Protein AF-A0A0Q5FIV6-F1 (afdb_monomer_lite)

Radius of gyration: 50.71 Å; chains: 1; bounding box: 103×40×134 Å

Secondary structure (DSSP, 8-state):
-HHHHHHHHHHHHHHHHHHHHHHHHHHHHHHHHHHHHHHHHHHHHHHHHHHHHHHHHHHHHHHHHHHHHHHHHHHHHHHHHHHHHHS-----HHHHHHHHHHHHHHHHHHHHHTTSTT-HHHHHHHHHHHHHHHHHHHHHHHHHHHHHHHTT-

Sequence (153 aa):
MQTEHIIALGGLILSFAALTYAFFRAITTAHRRGREAGSNATTAVLEPMMVAQKQATTAAWQQIDRLDEELALARADLEQLRAANGLAVEVTPTDIGLLIQAANIIELARRTWTPIKGAEPMARKATVLHTKLEVLNSRLCGAATQAAREQAA

Structure (mmCIF, N/CA/C/O backbone):
data_AF-A0A0Q5FIV6-F1
#
_entry.id   AF-A0A0Q5FIV6-F1
#
loop_
_atom_site.group_PDB
_atom_site.id
_atom_site.type_symbol
_atom_site.label_atom_id
_atom_site.label_alt_id
_atom_site.label_comp_id
_atom_site.label_asym_id
_atom_site.label_entity_id
_atom_site.label_seq_id
_atom_site.pdbx_PDB_ins_code
_atom_site.Cartn_x
_atom_site.Cartn_y
_atom_site.Cartn_z
_atom_site.occupancy
_atom_site.B_iso_or_equiv
_atom_site.auth_seq_id
_atom_site.auth_comp_id
_atom_site.auth_asym_id
_atom_site.auth_atom_id
_atom_site.pdbx_PDB_model_num
ATOM 1 N N . MET A 1 1 ? 52.663 14.202 -81.867 1.00 61.50 1 MET A N 1
ATOM 2 C CA . MET A 1 1 ? 53.397 13.679 -80.696 1.00 61.50 1 MET A CA 1
ATOM 3 C C . MET A 1 1 ? 53.116 14.489 -79.425 1.00 61.50 1 MET A C 1
ATOM 5 O O . MET A 1 1 ? 52.550 13.921 -78.512 1.00 61.50 1 MET A O 1
ATOM 9 N N . GLN A 1 2 ? 53.402 15.799 -79.320 1.00 66.62 2 GLN A N 1
ATOM 10 C CA . GLN A 1 2 ? 53.147 16.553 -78.064 1.00 66.62 2 GLN A CA 1
ATOM 11 C C . GLN A 1 2 ? 51.658 16.768 -77.714 1.00 66.62 2 GLN A C 1
ATOM 13 O O . GLN A 1 2 ? 51.288 16.697 -76.545 1.00 66.62 2 GLN A O 1
ATOM 18 N N . THR A 1 3 ? 50.789 16.992 -78.701 1.00 73.19 3 THR A N 1
ATOM 19 C CA . THR A 1 3 ? 49.356 17.275 -78.488 1.00 73.19 3 THR A CA 1
ATOM 20 C C . THR A 1 3 ? 48.589 16.087 -77.901 1.00 73.19 3 THR A C 1
ATOM 22 O O . THR A 1 3 ? 47.737 16.268 -77.039 1.00 73.19 3 THR A O 1
ATOM 25 N N . GLU A 1 4 ? 48.932 14.864 -78.309 1.00 78.00 4 GLU A N 1
ATOM 26 C CA . GLU A 1 4 ? 48.326 13.625 -77.798 1.00 78.00 4 GLU A CA 1
ATOM 27 C C . GLU A 1 4 ? 48.695 13.382 -76.331 1.00 78.00 4 GLU A C 1
ATOM 29 O O . GLU A 1 4 ? 47.840 13.004 -75.532 1.00 78.00 4 GLU A O 1
ATOM 34 N N . HIS A 1 5 ? 49.941 13.685 -75.947 1.00 78.19 5 HIS A N 1
ATOM 35 C CA . HIS A 1 5 ? 50.373 13.601 -74.553 1.00 78.19 5 HIS A CA 1
ATOM 36 C C . HIS A 1 5 ? 49.643 14.607 -73.659 1.00 78.19 5 HIS A C 1
ATOM 38 O O . HIS A 1 5 ? 49.263 14.253 -72.547 1.00 78.19 5 HIS A O 1
ATOM 44 N N . ILE A 1 6 ? 49.389 15.828 -74.140 1.00 83.75 6 ILE A N 1
ATOM 45 C CA . ILE A 1 6 ? 48.647 16.848 -73.381 1.00 83.75 6 ILE A CA 1
ATOM 46 C C . ILE A 1 6 ? 47.188 16.422 -73.170 1.00 83.75 6 ILE A C 1
ATOM 48 O O . ILE A 1 6 ? 46.666 16.554 -72.064 1.00 83.75 6 ILE A O 1
ATOM 52 N N . ILE A 1 7 ? 46.542 15.861 -74.197 1.00 83.69 7 ILE A N 1
ATOM 53 C CA . ILE A 1 7 ? 45.162 15.360 -74.095 1.00 83.69 7 ILE A CA 1
ATOM 54 C C . ILE A 1 7 ? 45.090 14.168 -73.130 1.00 83.69 7 ILE A C 1
ATOM 56 O O . ILE A 1 7 ? 44.209 14.128 -72.270 1.00 83.69 7 ILE A O 1
ATOM 60 N N . ALA A 1 8 ? 46.041 13.233 -73.217 1.00 84.69 8 ALA A N 1
ATOM 61 C CA . ALA A 1 8 ? 46.113 12.088 -72.312 1.00 84.69 8 ALA A CA 1
ATOM 62 C C . ALA A 1 8 ? 46.345 12.513 -70.850 1.00 84.69 8 ALA A C 1
ATOM 64 O O . ALA A 1 8 ? 45.665 12.017 -69.952 1.00 84.69 8 ALA A O 1
ATOM 65 N N . LEU A 1 9 ? 47.244 13.474 -70.602 1.00 87.25 9 LEU A N 1
ATOM 66 C CA . LEU A 1 9 ? 47.476 14.041 -69.268 1.00 87.25 9 LEU A CA 1
ATOM 67 C C . LEU A 1 9 ? 46.245 14.778 -68.732 1.00 87.25 9 LEU A C 1
ATOM 69 O O . LEU A 1 9 ? 45.886 14.594 -67.570 1.00 87.25 9 LEU A O 1
ATOM 73 N N . GLY A 1 10 ? 45.567 15.565 -69.571 1.00 88.69 10 GLY A N 1
ATOM 74 C CA . GLY A 1 10 ? 44.328 16.248 -69.199 1.00 88.69 10 GLY A CA 1
ATOM 75 C C . GLY A 1 10 ? 43.224 15.268 -68.797 1.00 88.69 10 GLY A C 1
ATOM 76 O O . GLY A 1 10 ? 42.597 15.440 -67.751 1.00 88.69 10 GLY A O 1
ATOM 77 N N . GLY A 1 11 ? 43.039 14.196 -69.573 1.00 88.00 11 GLY A N 1
ATOM 78 C CA . GLY A 1 11 ? 42.092 13.126 -69.253 1.00 88.00 11 GLY A CA 1
ATOM 79 C C . GLY A 1 11 ? 42.434 12.404 -67.948 1.00 88.00 11 GLY A C 1
ATOM 80 O O . GLY A 1 11 ? 41.548 12.145 -67.132 1.00 88.00 11 GLY A O 1
ATOM 81 N N . LEU A 1 12 ? 43.721 12.145 -67.705 1.00 91.50 12 LEU A N 1
ATOM 82 C CA . LEU A 1 12 ? 44.186 11.484 -66.487 1.00 91.50 12 LEU A CA 1
ATOM 83 C C . LEU A 1 12 ? 43.941 12.358 -65.250 1.00 91.50 12 LEU A C 1
ATOM 85 O O . LEU A 1 12 ? 43.364 11.875 -64.276 1.00 91.50 12 LEU A O 1
ATOM 89 N N . ILE A 1 13 ? 44.265 13.652 -65.310 1.00 92.06 13 ILE A N 1
ATOM 90 C CA . ILE A 1 13 ? 44.004 14.606 -64.219 1.00 92.06 13 ILE A CA 1
ATOM 91 C C . ILE A 1 13 ? 42.501 14.711 -63.933 1.00 92.06 13 ILE A C 1
ATOM 93 O O . ILE A 1 13 ? 42.091 14.662 -62.772 1.00 92.06 13 ILE A O 1
ATOM 97 N N . LEU A 1 14 ? 41.669 14.799 -64.976 1.00 93.44 14 LEU A N 1
ATOM 98 C CA . LEU A 1 14 ? 40.217 14.878 -64.816 1.00 93.44 14 LEU A CA 1
ATOM 99 C C . LEU A 1 14 ? 39.650 13.598 -64.179 1.00 93.44 14 LEU A C 1
ATOM 101 O O . LEU A 1 14 ? 38.832 13.671 -63.261 1.00 93.44 14 LEU A O 1
ATOM 105 N N . SER A 1 15 ? 40.122 12.427 -64.621 1.00 90.44 15 SER A N 1
ATOM 106 C CA . SER A 1 15 ? 39.717 11.135 -64.056 1.00 90.44 15 SER A CA 1
ATOM 107 C C . SER A 1 15 ? 40.142 10.992 -62.593 1.00 90.44 15 SER A C 1
ATOM 109 O O . SER A 1 15 ? 39.356 10.536 -61.764 1.00 90.44 15 SER A O 1
ATOM 111 N N . PHE A 1 16 ? 41.341 11.468 -62.247 1.00 92.75 16 PHE A N 1
ATOM 112 C CA . PHE A 1 16 ? 41.854 11.450 -60.884 1.00 92.75 16 PHE A CA 1
ATOM 113 C C . PHE A 1 16 ? 41.053 12.382 -59.964 1.00 92.75 16 PHE A C 1
ATOM 115 O O . PHE A 1 16 ? 40.694 11.999 -58.847 1.00 92.75 16 PHE A O 1
ATOM 122 N N . ALA A 1 17 ? 40.697 13.578 -60.441 1.00 93.12 17 ALA A N 1
ATOM 123 C CA . ALA A 1 17 ? 39.843 14.509 -59.707 1.00 93.12 17 ALA A CA 1
ATOM 124 C C . ALA A 1 17 ? 38.435 13.932 -59.472 1.00 93.12 17 ALA A C 1
ATOM 126 O O . ALA A 1 17 ? 37.925 13.977 -58.349 1.00 93.12 17 ALA A O 1
ATOM 127 N N . ALA A 1 18 ? 37.830 13.327 -60.500 1.00 93.31 18 ALA A N 1
ATOM 128 C CA . ALA A 1 18 ? 36.524 12.680 -60.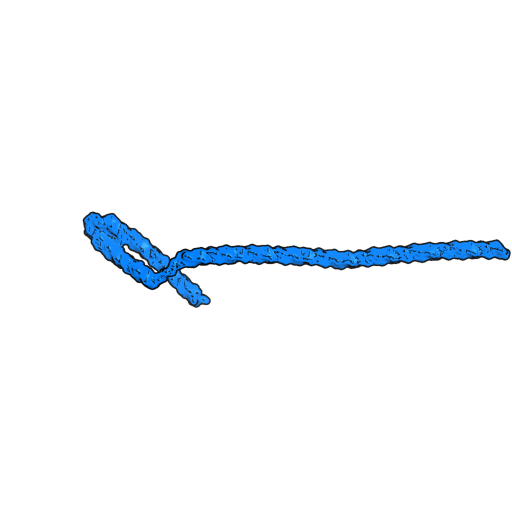392 1.00 93.31 18 ALA A CA 1
ATOM 129 C C . ALA A 1 18 ? 36.545 11.499 -59.406 1.00 93.31 18 ALA A C 1
ATOM 131 O O . ALA A 1 18 ? 35.650 11.376 -58.566 1.00 93.31 18 ALA A O 1
ATOM 132 N N . LEU A 1 19 ? 37.594 10.671 -59.458 1.00 93.94 19 LEU A N 1
ATOM 133 C CA . LEU A 1 19 ? 37.794 9.546 -58.546 1.00 93.94 19 LEU A CA 1
ATOM 134 C C . LEU A 1 19 ? 37.930 10.026 -57.093 1.00 93.94 19 LEU A C 1
ATOM 136 O O . LEU A 1 19 ? 37.256 9.515 -56.199 1.00 93.94 19 LEU A O 1
ATOM 140 N N . THR A 1 20 ? 38.750 11.053 -56.863 1.00 93.75 20 THR A N 1
ATOM 141 C CA . THR A 1 20 ? 38.974 11.633 -55.531 1.00 93.75 20 THR A CA 1
ATOM 142 C C . THR A 1 20 ? 37.679 12.195 -54.945 1.00 93.75 20 THR A C 1
ATOM 144 O O . THR A 1 20 ? 37.352 11.938 -53.785 1.00 93.75 20 THR A O 1
ATOM 147 N N . TYR A 1 21 ? 3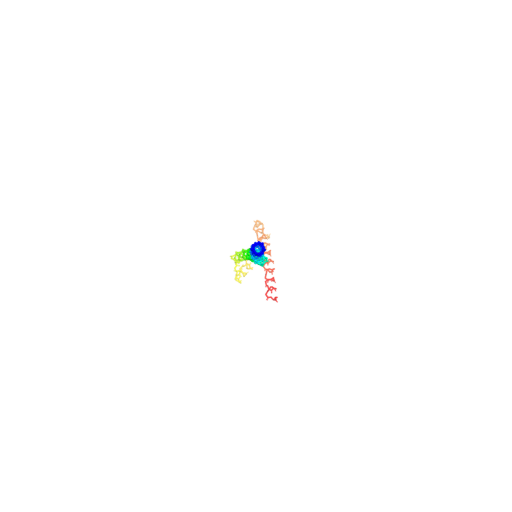6.891 12.906 -55.756 1.00 95.25 21 TYR A N 1
ATOM 148 C CA . TYR A 1 21 ? 35.590 13.425 -55.338 1.00 95.25 21 TYR A CA 1
ATOM 149 C C . TYR A 1 21 ? 34.594 12.303 -55.008 1.00 95.25 21 TYR A C 1
ATOM 151 O O . TYR A 1 21 ? 33.907 12.363 -53.983 1.00 95.25 21 TYR A O 1
ATOM 159 N N . ALA A 1 22 ? 34.537 11.256 -55.836 1.00 91.94 22 ALA A N 1
ATOM 160 C CA . ALA A 1 22 ? 33.677 10.101 -55.598 1.00 91.94 22 ALA A CA 1
ATOM 161 C C . ALA A 1 22 ? 34.031 9.388 -54.282 1.00 91.94 22 ALA A C 1
ATOM 163 O O . ALA A 1 22 ? 33.132 9.102 -53.486 1.00 91.94 22 ALA A O 1
ATOM 164 N N . PHE A 1 23 ? 35.324 9.181 -54.003 1.00 93.50 23 PHE A N 1
ATOM 165 C CA . PHE A 1 23 ? 35.783 8.606 -52.736 1.00 93.50 23 PHE A CA 1
ATOM 166 C C . PHE A 1 23 ? 35.438 9.488 -51.540 1.00 93.50 23 PHE A C 1
ATOM 168 O O . PHE A 1 23 ? 34.886 8.992 -50.558 1.00 93.50 23 PHE A O 1
ATOM 175 N N . PHE A 1 24 ? 35.687 10.796 -51.624 1.00 94.12 24 PHE A N 1
ATOM 176 C CA . PHE A 1 24 ? 35.363 11.716 -50.537 1.00 94.12 24 PHE A CA 1
ATOM 177 C C . PHE A 1 24 ? 33.862 11.707 -50.214 1.00 94.12 24 PHE A C 1
ATOM 179 O O . PHE A 1 24 ? 33.456 11.625 -49.050 1.00 94.12 24 PHE A O 1
ATOM 186 N N . ARG A 1 25 ? 33.014 11.712 -51.248 1.00 92.75 25 ARG A N 1
ATOM 187 C CA . ARG A 1 25 ? 31.559 11.628 -51.090 1.00 92.75 25 ARG A CA 1
ATOM 188 C C . ARG A 1 25 ? 31.118 10.280 -50.513 1.00 92.75 25 ARG A C 1
ATOM 190 O O . ARG A 1 25 ? 30.229 10.250 -49.660 1.00 92.75 25 ARG A O 1
ATOM 197 N N . ALA A 1 26 ? 31.731 9.177 -50.938 1.00 91.75 26 ALA A N 1
ATOM 198 C CA . ALA A 1 26 ? 31.424 7.847 -50.418 1.00 91.75 26 ALA A CA 1
ATOM 199 C C . ALA A 1 26 ? 31.791 7.721 -48.929 1.00 91.75 26 ALA A C 1
ATOM 201 O O . ALA A 1 26 ? 30.953 7.307 -48.128 1.00 91.75 26 ALA A O 1
ATOM 202 N N . ILE A 1 27 ? 32.994 8.162 -48.547 1.00 90.50 27 ILE A N 1
ATOM 203 C CA . ILE A 1 27 ? 33.494 8.117 -47.164 1.00 90.50 27 ILE A CA 1
ATOM 204 C C . ILE A 1 27 ? 32.620 8.971 -46.240 1.00 90.50 27 ILE A C 1
ATOM 206 O O . ILE A 1 27 ? 32.164 8.503 -45.196 1.00 90.50 27 ILE A O 1
ATOM 210 N N . THR A 1 28 ? 32.325 10.210 -46.635 1.00 93.50 28 THR A N 1
ATOM 211 C CA . THR A 1 28 ? 31.487 11.112 -45.827 1.00 93.50 28 THR A CA 1
ATOM 212 C C . THR A 1 28 ? 30.061 10.586 -45.666 1.00 93.50 28 THR A C 1
ATOM 214 O O . THR A 1 28 ? 29.506 10.634 -44.566 1.00 93.50 28 THR A O 1
ATOM 217 N N . THR A 1 29 ? 29.479 10.015 -46.723 1.00 91.69 29 THR A N 1
ATOM 218 C CA . THR A 1 29 ? 28.138 9.413 -46.669 1.00 91.69 29 THR A CA 1
ATOM 219 C C . THR A 1 29 ? 28.114 8.168 -45.781 1.00 91.69 29 THR A C 1
ATOM 221 O O . THR A 1 29 ? 27.189 8.011 -44.983 1.00 91.69 29 THR A O 1
ATOM 224 N N . ALA A 1 30 ? 29.134 7.309 -45.870 1.00 90.44 30 ALA A N 1
ATOM 225 C CA . ALA A 1 30 ? 29.260 6.121 -45.028 1.00 90.44 30 ALA A CA 1
ATOM 226 C C . ALA A 1 30 ? 29.399 6.495 -43.545 1.00 90.44 30 ALA A C 1
ATOM 228 O O . ALA A 1 30 ? 28.669 5.964 -42.711 1.00 90.44 30 ALA A O 1
ATOM 229 N N . HIS A 1 31 ? 30.245 7.476 -43.215 1.00 91.94 31 HIS A N 1
ATOM 230 C CA . HIS A 1 31 ? 30.375 7.969 -41.842 1.00 91.94 31 HIS A CA 1
ATOM 231 C C . HIS A 1 31 ? 29.096 8.611 -41.311 1.00 91.94 31 HIS A C 1
ATOM 233 O O . HIS A 1 31 ? 28.775 8.450 -40.132 1.00 91.94 31 HIS A O 1
ATOM 239 N N . ARG A 1 32 ? 28.361 9.351 -42.150 1.00 90.75 32 ARG A N 1
ATOM 240 C CA . ARG A 1 32 ? 27.090 9.954 -41.738 1.00 90.75 32 ARG A CA 1
ATOM 241 C C . ARG A 1 32 ? 26.056 8.878 -41.413 1.00 90.75 32 ARG A C 1
ATOM 243 O O . ARG A 1 32 ? 25.505 8.895 -40.319 1.00 90.75 32 ARG A O 1
ATOM 250 N N . ARG A 1 33 ? 25.887 7.893 -42.301 1.00 89.81 33 ARG A N 1
ATOM 251 C CA . ARG A 1 33 ? 24.979 6.757 -42.083 1.00 89.81 33 ARG A CA 1
ATOM 252 C C . ARG A 1 33 ? 25.385 5.906 -40.884 1.00 89.81 33 ARG A C 1
ATOM 254 O O . ARG A 1 33 ? 24.519 5.496 -40.128 1.00 89.81 33 ARG A O 1
ATOM 261 N N . GLY A 1 34 ? 26.683 5.674 -40.685 1.00 87.31 34 GLY A N 1
ATOM 262 C CA . GLY A 1 34 ? 27.190 4.945 -39.522 1.00 87.31 34 GLY A CA 1
ATOM 263 C C . GLY A 1 34 ? 26.870 5.653 -38.204 1.00 87.31 34 GLY A C 1
ATOM 264 O O . GLY A 1 34 ? 26.409 5.012 -37.264 1.00 87.31 34 GLY A O 1
ATOM 265 N N . ARG A 1 35 ? 27.036 6.983 -38.145 1.00 89.56 35 ARG A N 1
ATOM 266 C CA . ARG A 1 35 ? 26.651 7.779 -36.967 1.00 89.56 35 ARG A CA 1
ATOM 267 C C . ARG A 1 35 ? 25.144 7.783 -36.730 1.00 89.56 35 ARG A C 1
ATOM 269 O O . ARG A 1 35 ? 24.724 7.588 -35.597 1.00 89.56 35 ARG A O 1
ATOM 276 N N . GLU A 1 36 ? 24.348 7.981 -37.778 1.00 90.50 36 GLU A N 1
ATOM 277 C CA . GLU A 1 36 ? 22.882 7.950 -37.689 1.00 90.50 36 GLU A CA 1
ATOM 278 C C . GLU A 1 36 ? 22.388 6.571 -37.223 1.00 90.50 36 GLU A C 1
ATOM 280 O O . GLU A 1 36 ? 21.581 6.487 -36.303 1.00 90.50 36 GLU A O 1
ATOM 285 N N . ALA A 1 37 ? 22.930 5.483 -37.778 1.00 87.12 37 ALA A N 1
ATOM 286 C CA . ALA A 1 37 ? 22.591 4.121 -37.372 1.00 87.12 37 ALA A CA 1
ATOM 287 C C . ALA A 1 37 ? 22.999 3.827 -35.921 1.00 87.12 37 ALA A C 1
ATOM 289 O O . ALA A 1 37 ? 22.211 3.248 -35.179 1.00 87.12 37 ALA A O 1
ATOM 290 N N . GLY A 1 38 ? 24.193 4.260 -35.501 1.00 84.44 38 GLY A N 1
ATOM 291 C CA . GLY A 1 38 ? 24.649 4.118 -34.119 1.00 84.44 38 GLY A CA 1
ATOM 292 C C . GLY A 1 38 ? 23.766 4.887 -33.137 1.00 84.44 38 GLY A C 1
ATOM 293 O O . GLY A 1 38 ? 23.318 4.316 -32.148 1.00 84.44 38 GLY A O 1
ATOM 294 N N . SER A 1 39 ? 23.442 6.145 -33.453 1.00 88.25 39 SER A N 1
ATOM 295 C CA . SER A 1 39 ? 22.538 6.970 -32.645 1.00 88.25 39 SER A CA 1
ATOM 296 C C . SER A 1 39 ? 21.159 6.322 -32.524 1.00 88.25 39 SER A C 1
ATOM 298 O O . SER A 1 39 ? 20.659 6.155 -31.414 1.00 88.25 39 SER A O 1
ATOM 300 N N . ASN A 1 40 ? 20.576 5.898 -33.647 1.00 83.38 40 ASN A N 1
ATOM 301 C CA . ASN A 1 40 ? 19.251 5.284 -33.674 1.00 83.38 40 ASN A CA 1
ATOM 302 C C . ASN A 1 40 ? 19.222 3.940 -32.934 1.00 83.38 40 ASN A C 1
ATOM 304 O O . ASN A 1 40 ? 18.248 3.637 -32.253 1.00 83.38 40 ASN A O 1
ATOM 308 N N . ALA A 1 41 ? 20.287 3.140 -33.032 1.00 84.25 41 ALA A N 1
ATOM 309 C CA . ALA A 1 41 ? 20.397 1.892 -32.283 1.00 84.25 41 ALA A CA 1
ATOM 310 C C . ALA A 1 41 ? 20.491 2.153 -30.773 1.00 84.25 41 ALA A C 1
ATOM 312 O O . ALA A 1 41 ? 19.834 1.470 -29.991 1.00 84.25 41 ALA A O 1
ATOM 313 N N . THR A 1 42 ? 21.258 3.164 -30.351 1.00 80.44 42 THR A N 1
ATOM 314 C CA . THR A 1 42 ? 21.349 3.519 -28.929 1.00 80.44 42 THR A CA 1
ATOM 315 C C . THR A 1 42 ? 20.033 4.060 -28.380 1.00 80.44 42 THR A C 1
ATOM 317 O O . THR A 1 42 ? 19.620 3.638 -27.303 1.00 80.44 42 THR A O 1
ATOM 320 N N . THR A 1 43 ? 19.326 4.927 -29.111 1.00 83.88 43 THR A N 1
ATOM 321 C CA . THR A 1 43 ? 18.031 5.456 -28.658 1.00 83.88 43 THR A CA 1
ATOM 322 C C . THR A 1 43 ? 16.961 4.371 -28.624 1.00 83.88 43 THR A C 1
ATOM 324 O O . THR A 1 43 ? 16.264 4.258 -27.621 1.00 83.88 43 THR A O 1
ATOM 327 N N . ALA A 1 44 ? 16.899 3.506 -29.643 1.00 86.12 44 ALA A N 1
ATOM 328 C CA . ALA A 1 44 ? 15.939 2.403 -29.693 1.00 86.12 44 ALA A CA 1
ATOM 329 C C . ALA A 1 44 ? 16.088 1.413 -28.526 1.00 86.12 44 ALA A C 1
ATOM 331 O O . ALA A 1 44 ? 15.117 0.758 -28.158 1.00 86.12 44 ALA A O 1
ATOM 332 N N . VAL A 1 45 ? 17.284 1.301 -27.941 1.00 85.81 45 VAL A N 1
ATOM 333 C CA . VAL A 1 45 ? 17.531 0.441 -26.776 1.00 85.81 45 VAL A CA 1
ATOM 334 C C . VAL A 1 45 ? 17.318 1.193 -25.462 1.00 85.81 45 VAL A C 1
ATOM 336 O O . VAL A 1 45 ? 16.657 0.671 -24.566 1.00 85.81 45 VAL A O 1
ATOM 339 N N . LEU A 1 46 ? 17.853 2.410 -25.322 1.00 86.44 46 LEU A N 1
ATOM 340 C CA . LEU A 1 46 ? 17.786 3.143 -24.053 1.00 86.44 46 LEU A CA 1
ATOM 341 C C . LEU A 1 46 ? 16.392 3.695 -23.744 1.00 86.44 46 LEU A C 1
ATOM 343 O O . LEU A 1 46 ? 15.986 3.693 -22.584 1.00 86.44 46 LEU A O 1
ATOM 347 N N . GLU A 1 47 ? 15.657 4.164 -24.749 1.00 90.56 47 GLU A N 1
ATOM 348 C CA . GLU A 1 47 ? 14.337 4.765 -24.556 1.00 90.56 47 GLU A CA 1
ATOM 349 C C . GLU A 1 47 ? 13.326 3.799 -23.909 1.00 90.56 47 GLU A C 1
ATOM 351 O O . GLU A 1 47 ? 12.766 4.154 -22.865 1.00 90.56 47 GLU A O 1
ATOM 356 N N . PRO A 1 48 ? 13.124 2.558 -24.404 1.00 91.38 48 PRO A N 1
ATOM 357 C CA . PRO A 1 48 ? 12.214 1.624 -23.746 1.00 91.38 48 PRO A CA 1
ATOM 358 C C . PRO A 1 48 ? 12.705 1.216 -22.354 1.00 91.38 48 PRO A C 1
ATOM 360 O O . PRO A 1 48 ? 11.881 1.031 -21.459 1.00 91.38 48 PRO A O 1
ATOM 363 N N . MET A 1 49 ? 14.022 1.127 -22.130 1.00 91.62 49 MET A N 1
ATOM 364 C CA . MET A 1 49 ? 14.575 0.843 -20.800 1.00 91.62 49 MET A CA 1
ATOM 365 C C . MET A 1 49 ? 14.271 1.969 -19.804 1.00 91.62 49 MET A C 1
ATOM 367 O O . MET A 1 49 ? 13.842 1.691 -18.685 1.00 91.62 49 MET A O 1
ATOM 371 N N . MET A 1 50 ? 14.421 3.234 -20.209 1.00 93.31 50 MET A N 1
ATOM 372 C CA . MET A 1 50 ? 14.065 4.385 -19.373 1.00 93.31 50 MET A CA 1
ATOM 373 C C . MET A 1 50 ? 12.565 4.430 -19.072 1.00 93.31 50 MET A C 1
ATOM 375 O O . MET A 1 50 ? 12.175 4.690 -17.932 1.00 93.31 50 MET A O 1
ATOM 379 N N . VAL A 1 51 ? 11.716 4.159 -20.068 1.00 94.69 51 VAL A N 1
ATOM 380 C CA . VAL A 1 51 ? 10.259 4.103 -19.874 1.00 94.69 51 VAL A CA 1
ATOM 381 C C . VAL A 1 51 ? 9.887 2.978 -18.908 1.00 94.69 51 VAL A C 1
ATOM 383 O O . VAL A 1 51 ? 9.144 3.223 -17.957 1.00 94.69 51 VAL A O 1
ATOM 386 N N . ALA A 1 52 ? 10.446 1.780 -19.092 1.00 94.00 52 ALA A N 1
ATOM 387 C CA . ALA A 1 52 ? 10.215 0.641 -18.208 1.00 94.00 52 ALA A CA 1
ATOM 388 C C . ALA A 1 52 ? 10.672 0.936 -16.771 1.00 94.00 52 ALA A C 1
ATOM 390 O O . ALA A 1 52 ? 9.933 0.678 -15.822 1.00 94.00 52 ALA A O 1
ATOM 391 N N . GLN A 1 53 ? 11.846 1.550 -16.600 1.00 95.44 53 GLN A N 1
ATOM 392 C CA . GLN A 1 53 ? 12.341 1.948 -15.284 1.00 95.44 53 GLN A CA 1
ATOM 393 C C . GLN A 1 53 ? 11.419 2.978 -14.620 1.00 95.44 53 GLN A C 1
ATOM 395 O O . GLN A 1 53 ? 11.109 2.849 -13.438 1.00 95.44 53 GLN A O 1
ATOM 400 N N . LYS A 1 54 ? 10.935 3.978 -15.368 1.00 95.00 54 LYS A N 1
ATOM 401 C CA . LYS A 1 54 ? 10.003 4.991 -14.851 1.00 95.00 54 LYS A CA 1
ATOM 402 C C . LYS A 1 54 ? 8.656 4.387 -14.442 1.00 95.00 54 LYS A C 1
ATOM 404 O O . LYS A 1 54 ? 8.071 4.797 -13.440 1.00 95.00 54 LYS A O 1
ATOM 409 N N . GLN A 1 55 ? 8.154 3.420 -15.204 1.00 94.62 55 GLN A N 1
ATOM 410 C CA . GLN A 1 55 ? 6.929 2.700 -14.857 1.00 94.62 55 GLN A CA 1
ATOM 411 C C . GLN A 1 55 ? 7.124 1.846 -13.601 1.00 94.62 55 GLN A C 1
ATOM 413 O O . GLN A 1 55 ? 6.291 1.903 -12.700 1.00 94.62 55 GLN A O 1
ATOM 418 N N . ALA A 1 56 ? 8.246 1.128 -13.500 1.00 94.44 56 ALA A N 1
ATOM 419 C CA . ALA A 1 56 ? 8.569 0.307 -12.336 1.00 94.44 56 ALA A CA 1
ATOM 420 C C . ALA A 1 56 ? 8.694 1.139 -11.052 1.00 94.44 56 ALA A C 1
ATOM 422 O O . ALA A 1 56 ? 8.133 0.767 -10.024 1.00 94.44 56 ALA A O 1
ATOM 423 N N . THR A 1 57 ? 9.372 2.291 -11.106 1.00 94.69 57 THR A N 1
ATOM 424 C CA . THR A 1 57 ? 9.479 3.180 -9.940 1.00 94.69 57 THR A CA 1
ATOM 425 C C . THR A 1 57 ? 8.124 3.747 -9.540 1.00 94.69 57 THR A C 1
ATOM 427 O O . THR A 1 57 ? 7.806 3.772 -8.357 1.00 94.69 57 THR A O 1
ATOM 430 N N . THR A 1 58 ? 7.294 4.142 -10.506 1.00 94.44 58 THR A N 1
ATOM 431 C CA . THR A 1 58 ? 5.947 4.663 -10.228 1.00 94.44 58 THR A CA 1
ATOM 432 C C . THR A 1 58 ? 5.053 3.598 -9.588 1.00 94.44 58 THR A C 1
ATOM 434 O O . THR A 1 58 ? 4.362 3.886 -8.616 1.00 94.44 58 THR A O 1
ATOM 437 N N . ALA A 1 59 ? 5.095 2.360 -10.088 1.00 93.75 59 ALA A N 1
ATOM 438 C CA . ALA A 1 59 ? 4.355 1.242 -9.505 1.00 93.75 59 ALA A CA 1
ATOM 439 C C . ALA A 1 59 ? 4.817 0.932 -8.070 1.00 93.75 59 ALA A C 1
ATOM 441 O O . ALA A 1 59 ? 3.984 0.703 -7.196 1.00 93.75 59 ALA A O 1
ATOM 442 N N . ALA A 1 60 ? 6.128 0.984 -7.811 1.00 92.25 60 ALA A N 1
ATOM 443 C CA . ALA A 1 60 ? 6.673 0.793 -6.470 1.00 92.25 60 ALA A CA 1
ATOM 444 C C . ALA A 1 60 ? 6.188 1.875 -5.491 1.00 92.25 60 ALA A C 1
ATOM 446 O O . ALA A 1 60 ? 5.766 1.542 -4.387 1.00 92.25 60 ALA A O 1
ATOM 447 N N . TRP A 1 61 ? 6.179 3.148 -5.904 1.00 93.44 61 TRP A N 1
ATOM 448 C CA . TRP A 1 61 ? 5.649 4.242 -5.081 1.00 93.44 61 TRP A CA 1
ATOM 449 C C . TRP A 1 61 ? 4.165 4.064 -4.761 1.00 93.44 61 TRP A C 1
ATOM 451 O O . TRP A 1 61 ? 3.785 4.137 -3.600 1.00 93.44 61 TRP A O 1
ATOM 461 N N . GLN A 1 62 ? 3.346 3.719 -5.757 1.00 92.69 62 GLN A N 1
ATOM 462 C CA . GLN A 1 62 ? 1.922 3.439 -5.535 1.00 92.69 62 GLN A CA 1
ATOM 463 C C . GLN A 1 62 ? 1.693 2.282 -4.556 1.00 92.69 62 GLN A C 1
ATOM 465 O O . GLN A 1 62 ? 0.698 2.263 -3.835 1.00 92.69 62 GLN A O 1
ATOM 470 N N . GLN A 1 63 ? 2.584 1.292 -4.547 1.00 92.75 63 GLN A N 1
ATOM 471 C CA . GLN A 1 63 ? 2.490 0.170 -3.625 1.00 92.75 63 GLN A CA 1
ATOM 472 C C . GLN A 1 63 ? 2.892 0.559 -2.198 1.00 92.75 63 GLN A C 1
ATOM 474 O O . GLN A 1 63 ? 2.248 0.101 -1.260 1.00 92.75 63 GLN A O 1
ATOM 479 N N . ILE A 1 64 ? 3.903 1.418 -2.036 1.00 92.06 64 ILE A N 1
ATOM 480 C CA . ILE A 1 64 ? 4.267 1.990 -0.732 1.00 92.06 64 ILE A CA 1
ATOM 481 C C . ILE A 1 64 ? 3.104 2.819 -0.179 1.00 92.06 64 ILE A C 1
ATOM 483 O O . ILE A 1 64 ? 2.710 2.593 0.958 1.00 92.06 64 ILE A O 1
ATOM 487 N N . ASP A 1 65 ? 2.498 3.685 -0.996 1.00 92.06 65 ASP A N 1
ATOM 488 C CA . ASP A 1 65 ? 1.371 4.522 -0.564 1.00 92.06 65 ASP A CA 1
ATOM 489 C C . ASP A 1 65 ? 0.188 3.678 -0.063 1.00 92.06 65 ASP A C 1
ATOM 491 O O . ASP A 1 65 ? -0.402 3.976 0.974 1.00 92.06 65 ASP A O 1
ATOM 495 N N . ARG A 1 66 ? -0.133 2.578 -0.762 1.00 90.75 66 ARG A N 1
ATOM 496 C CA . ARG A 1 66 ? -1.175 1.634 -0.319 1.00 90.75 66 ARG A CA 1
ATOM 497 C C . ARG A 1 66 ? -0.830 0.970 1.009 1.00 90.75 66 ARG A C 1
ATOM 499 O O . ARG A 1 66 ? -1.698 0.843 1.864 1.00 90.75 66 ARG A O 1
ATOM 506 N N . LEU A 1 67 ? 0.421 0.542 1.176 1.00 90.50 67 LEU A N 1
ATOM 507 C CA . LEU A 1 67 ? 0.870 -0.071 2.426 1.00 90.50 67 LEU A CA 1
ATOM 508 C C . LEU A 1 67 ? 0.813 0.924 3.587 1.00 90.50 67 LEU A C 1
ATOM 510 O O . LEU A 1 67 ? 0.412 0.543 4.681 1.00 90.50 67 LEU A O 1
ATOM 514 N N . ASP A 1 68 ? 1.167 2.188 3.358 1.00 90.88 68 ASP A N 1
ATOM 515 C CA . ASP A 1 68 ? 1.068 3.235 4.376 1.00 90.88 68 ASP A CA 1
ATOM 516 C C . ASP A 1 68 ? -0.392 3.521 4.764 1.00 90.88 68 ASP A C 1
ATOM 518 O O . ASP A 1 68 ? -0.684 3.700 5.950 1.00 90.88 68 ASP A O 1
ATOM 522 N N . GLU A 1 69 ? -1.321 3.501 3.804 1.00 91.62 69 GLU A N 1
ATOM 523 C CA . GLU A 1 69 ? -2.759 3.634 4.068 1.00 91.62 69 GLU A CA 1
ATOM 524 C C . GLU A 1 69 ? -3.298 2.457 4.900 1.00 91.62 69 GLU A C 1
ATOM 526 O O . GLU A 1 69 ? -3.964 2.666 5.918 1.00 91.62 69 GLU A O 1
ATOM 531 N N . GLU A 1 70 ? -2.945 1.219 4.539 1.00 90.56 70 GLU A N 1
ATOM 532 C CA . GLU A 1 70 ? -3.300 0.023 5.315 1.00 90.56 70 GLU A CA 1
ATOM 533 C C . GLU A 1 70 ? -2.721 0.070 6.738 1.00 90.56 70 GLU A C 1
ATOM 535 O O . GLU A 1 70 ? -3.400 -0.269 7.711 1.00 90.56 70 GLU A O 1
ATOM 540 N N . LEU A 1 71 ? -1.481 0.541 6.890 1.00 91.94 71 LEU A N 1
ATOM 541 C CA . LEU A 1 71 ? -0.819 0.663 8.188 1.00 91.94 71 LEU A CA 1
ATOM 542 C C . LEU A 1 71 ? -1.474 1.760 9.044 1.00 91.94 71 LEU A C 1
ATOM 544 O O . LEU A 1 71 ? -1.619 1.592 10.258 1.00 91.94 71 LEU A O 1
ATOM 548 N N . ALA A 1 72 ? -1.915 2.861 8.431 1.00 90.81 72 ALA A N 1
ATOM 549 C CA . ALA A 1 72 ? -2.670 3.907 9.112 1.00 90.81 72 ALA A CA 1
ATOM 550 C C . ALA A 1 72 ? -4.022 3.390 9.632 1.00 90.81 72 ALA A C 1
ATOM 552 O O . ALA A 1 72 ? -4.356 3.640 10.793 1.00 90.81 72 ALA A O 1
ATOM 553 N N . LEU A 1 73 ? -4.753 2.613 8.824 1.00 92.00 73 LEU A N 1
ATOM 554 C CA . LEU A 1 73 ? -6.001 1.966 9.243 1.00 92.00 73 LEU A CA 1
ATOM 555 C C . LEU A 1 73 ? -5.766 0.983 10.397 1.00 92.00 73 LEU A C 1
ATOM 557 O O . LEU A 1 73 ? -6.437 1.067 11.424 1.00 92.00 73 LEU A O 1
ATOM 561 N N . ALA A 1 74 ? -4.750 0.123 10.292 1.00 87.56 74 ALA A N 1
ATOM 562 C CA . ALA A 1 74 ? -4.409 -0.826 11.352 1.00 87.56 74 ALA A CA 1
ATOM 563 C C . ALA A 1 74 ? -4.026 -0.131 12.674 1.00 87.56 74 ALA A C 1
ATOM 565 O O . ALA A 1 74 ? -4.328 -0.635 13.759 1.00 87.56 74 ALA A O 1
ATOM 566 N N . ARG A 1 75 ? -3.371 1.038 12.611 1.00 89.56 75 ARG A N 1
ATOM 567 C CA . ARG A 1 75 ? -3.078 1.855 13.801 1.00 89.56 75 ARG A CA 1
ATOM 568 C C . ARG A 1 75 ? -4.342 2.431 14.427 1.00 89.56 75 ARG A C 1
ATOM 570 O O . ARG A 1 75 ? -4.458 2.381 15.650 1.00 89.56 75 ARG A O 1
ATOM 577 N N . ALA A 1 76 ? -5.266 2.940 13.614 1.00 88.75 76 ALA A N 1
ATOM 578 C CA . ALA A 1 76 ? -6.543 3.458 14.098 1.00 88.75 76 ALA A CA 1
ATOM 579 C C . ALA A 1 76 ? -7.366 2.358 14.792 1.00 88.75 76 ALA A C 1
ATOM 581 O O . ALA A 1 76 ? -7.851 2.566 15.905 1.00 88.75 76 ALA A O 1
ATOM 582 N N . ASP A 1 77 ? -7.426 1.159 14.206 1.00 85.75 77 ASP A N 1
ATOM 583 C CA . ASP A 1 77 ? -8.091 0.002 14.818 1.00 85.75 77 ASP A CA 1
ATOM 584 C C . ASP A 1 77 ? -7.437 -0.396 16.149 1.00 85.75 77 ASP A C 1
ATOM 586 O O . ASP A 1 77 ? -8.127 -0.661 17.137 1.00 85.75 77 ASP A O 1
ATOM 590 N N . LEU A 1 78 ? -6.102 -0.384 16.222 1.00 83.56 78 LEU A N 1
ATOM 591 C CA . LEU A 1 78 ? -5.367 -0.644 17.464 1.00 83.56 78 LEU A CA 1
ATOM 592 C C . LEU A 1 78 ? -5.649 0.399 18.550 1.00 83.56 78 LEU A C 1
ATOM 594 O O . LEU A 1 78 ? -5.768 0.043 19.725 1.00 83.56 78 LEU A O 1
ATOM 598 N N . GLU A 1 79 ? -5.741 1.677 18.188 1.00 84.88 79 GLU A N 1
ATOM 599 C CA . GLU A 1 79 ? -6.121 2.739 19.122 1.00 84.88 79 GLU A CA 1
ATOM 600 C C . GLU A 1 79 ? -7.558 2.566 19.610 1.00 84.88 79 GLU A C 1
ATOM 602 O O . GLU A 1 79 ? -7.809 2.693 20.810 1.00 84.88 79 GLU A O 1
ATOM 607 N N . GLN A 1 80 ? -8.481 2.187 18.727 1.00 81.88 80 GLN A N 1
ATOM 608 C CA . GLN A 1 80 ? -9.867 1.912 19.091 1.00 81.88 80 GLN A CA 1
ATOM 609 C C . GLN A 1 80 ? -9.986 0.693 20.019 1.00 81.88 80 GLN A C 1
ATOM 611 O O . GLN A 1 80 ? -10.698 0.754 21.023 1.00 81.88 80 GLN A O 1
ATOM 616 N N . LEU A 1 81 ? -9.240 -0.382 19.751 1.00 78.12 81 LEU A N 1
ATOM 617 C CA . LEU A 1 81 ? -9.137 -1.555 20.627 1.00 78.12 81 LEU A CA 1
ATOM 618 C C . LEU A 1 81 ? -8.522 -1.204 21.985 1.00 78.12 81 LEU A C 1
ATOM 620 O O . LEU A 1 81 ? -9.003 -1.668 23.016 1.00 78.12 81 LEU A O 1
ATOM 624 N N . ARG A 1 82 ? -7.484 -0.360 22.020 1.00 74.75 82 ARG A N 1
ATOM 625 C CA . ARG A 1 82 ? -6.903 0.130 23.281 1.00 74.75 82 ARG A CA 1
ATOM 626 C C . ARG A 1 82 ? -7.871 1.006 24.057 1.00 74.75 82 ARG A C 1
ATOM 628 O O . ARG A 1 82 ? -7.933 0.867 25.272 1.00 74.75 82 ARG A O 1
ATOM 635 N N . ALA A 1 83 ? -8.624 1.874 23.389 1.00 75.12 83 ALA A N 1
ATOM 636 C CA . ALA A 1 83 ? -9.656 2.676 24.032 1.00 75.12 83 ALA A CA 1
ATOM 637 C C . ALA A 1 83 ? -10.757 1.776 24.613 1.00 75.12 83 ALA A C 1
ATOM 639 O O . ALA A 1 83 ? -11.124 1.937 25.774 1.00 75.12 83 ALA A O 1
ATOM 640 N N . ALA A 1 84 ? -11.218 0.778 23.853 1.00 71.94 84 ALA A N 1
ATOM 641 C CA . ALA A 1 84 ? -12.193 -0.205 24.318 1.00 71.94 84 ALA A CA 1
ATOM 642 C C . ALA A 1 84 ? -11.671 -1.026 25.511 1.00 71.94 84 ALA A C 1
ATOM 644 O O . ALA A 1 84 ? -12.389 -1.187 26.494 1.00 71.94 84 ALA A O 1
ATOM 645 N N . ASN A 1 85 ? -10.410 -1.468 25.475 1.00 64.81 85 ASN A N 1
ATOM 646 C CA . ASN A 1 85 ? -9.768 -2.171 26.590 1.00 64.81 85 ASN A CA 1
ATOM 647 C C . ASN A 1 85 ? -9.499 -1.258 27.796 1.00 64.81 85 ASN A C 1
ATOM 649 O O . ASN A 1 85 ? -9.598 -1.709 28.927 1.00 64.81 85 ASN A O 1
ATOM 653 N N . GLY A 1 86 ? -9.205 0.027 27.591 1.00 58.69 86 GLY A N 1
ATOM 654 C CA . GLY A 1 86 ? -9.075 1.005 28.678 1.00 58.69 86 GLY A CA 1
ATOM 655 C C . GLY A 1 86 ? -10.410 1.325 29.361 1.00 58.69 86 GLY A C 1
ATOM 656 O O . GLY A 1 86 ? -10.432 1.711 30.526 1.00 58.69 86 GLY A O 1
ATOM 657 N N . LEU A 1 87 ? -11.523 1.133 28.647 1.00 56.66 87 LEU A N 1
ATOM 658 C CA . LEU A 1 87 ? -12.893 1.181 29.168 1.00 56.66 87 LEU A CA 1
ATOM 659 C C . LEU A 1 87 ? -13.368 -0.163 29.742 1.00 56.66 87 LEU A C 1
ATOM 661 O O . LEU A 1 87 ? -14.410 -0.202 30.403 1.00 56.66 87 LEU A O 1
ATOM 665 N N . ALA A 1 88 ? -12.630 -1.253 29.514 1.00 58.06 88 ALA A N 1
ATOM 666 C CA . ALA A 1 88 ? -12.914 -2.544 30.115 1.00 58.06 88 ALA A CA 1
ATOM 667 C C . ALA A 1 88 ? -12.509 -2.491 31.592 1.00 58.06 88 ALA A C 1
ATOM 669 O O . ALA A 1 88 ? -11.370 -2.749 31.971 1.00 58.06 88 ALA A O 1
ATOM 670 N N . VAL A 1 89 ? -13.461 -2.110 32.442 1.00 58.88 89 VAL A N 1
ATOM 671 C CA . VAL A 1 89 ? -13.330 -2.279 33.888 1.00 58.88 89 VAL A CA 1
ATOM 672 C C . VAL A 1 89 ? -13.208 -3.775 34.156 1.00 58.88 89 VAL A C 1
ATOM 674 O O . VAL A 1 89 ? -14.117 -4.542 33.836 1.00 58.88 89 VAL A O 1
ATOM 677 N N . GLU A 1 90 ? -12.072 -4.187 34.712 1.00 62.50 90 GLU A N 1
ATOM 678 C CA . GLU A 1 90 ? -11.828 -5.568 35.107 1.00 62.50 90 GLU A CA 1
ATOM 679 C C . GLU A 1 90 ? -12.796 -5.926 36.240 1.00 62.50 90 GLU A C 1
ATOM 681 O O . GLU A 1 90 ? -12.668 -5.462 37.371 1.00 62.50 90 GLU A O 1
ATOM 686 N N . VAL A 1 91 ? -13.832 -6.697 35.910 1.00 63.28 91 VAL A N 1
ATOM 687 C CA . VAL A 1 91 ? -14.835 -7.139 36.878 1.00 63.28 91 VAL A CA 1
ATOM 688 C C . VAL A 1 91 ? -14.227 -8.275 37.692 1.00 63.28 91 VAL A C 1
ATOM 690 O O . VAL A 1 91 ? -14.040 -9.382 37.182 1.00 63.28 91 VAL A O 1
ATOM 693 N N . THR A 1 92 ? -13.924 -8.020 38.962 1.00 70.25 92 THR A N 1
ATOM 694 C CA . THR A 1 92 ? -13.360 -9.050 39.837 1.00 70.25 92 THR A CA 1
ATOM 695 C C . THR A 1 92 ? -14.453 -9.999 40.3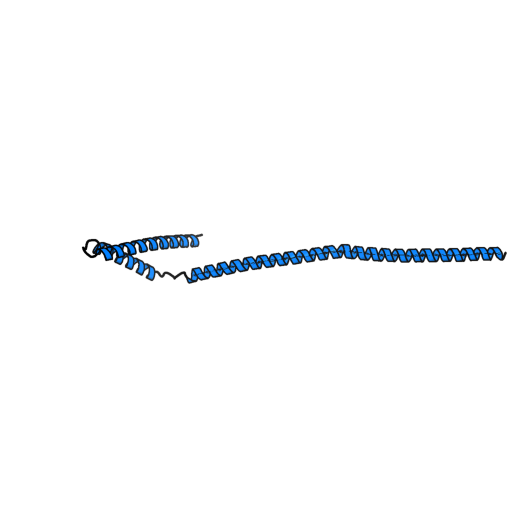49 1.00 70.25 92 THR A C 1
ATOM 697 O O . THR A 1 92 ? -15.628 -9.622 40.427 1.00 70.25 92 THR A O 1
ATOM 700 N N . PRO A 1 93 ? -14.110 -11.231 40.776 1.00 67.25 93 PRO A N 1
ATOM 701 C CA . PRO A 1 93 ? -15.070 -12.138 41.413 1.00 67.25 93 PRO A CA 1
ATOM 702 C C . PRO A 1 93 ? -15.776 -11.514 42.627 1.00 67.25 93 PRO A C 1
ATOM 704 O O . PRO A 1 93 ? -16.938 -11.818 42.902 1.00 67.25 93 PRO A O 1
ATOM 707 N N . THR A 1 94 ? -15.091 -10.608 43.330 1.00 68.88 94 THR A N 1
ATOM 708 C CA . THR A 1 94 ? -15.641 -9.847 44.454 1.00 68.88 94 THR A CA 1
ATOM 709 C C . THR A 1 94 ? -16.740 -8.892 43.998 1.00 68.88 94 THR A C 1
ATOM 711 O O . THR A 1 94 ? -17.794 -8.852 44.629 1.00 68.88 94 THR A O 1
ATOM 714 N N . ASP A 1 95 ? -16.545 -8.185 42.881 1.00 66.19 95 ASP A N 1
ATOM 715 C CA . ASP A 1 95 ? -17.541 -7.265 42.315 1.00 66.19 95 ASP A CA 1
ATOM 716 C C . ASP A 1 95 ? -18.806 -8.009 41.869 1.00 66.19 95 ASP A C 1
ATOM 718 O O . ASP A 1 95 ? -19.927 -7.551 42.107 1.00 66.19 95 ASP A O 1
ATOM 722 N N . ILE A 1 96 ? -18.636 -9.209 41.299 1.00 71.44 96 ILE A N 1
ATOM 723 C CA . ILE A 1 96 ? -19.748 -10.105 40.943 1.00 71.44 96 ILE A CA 1
ATOM 724 C C . ILE A 1 96 ? -20.497 -10.549 42.206 1.00 71.44 96 ILE A C 1
ATOM 726 O O . ILE A 1 96 ? -21.727 -10.489 42.252 1.00 71.44 96 ILE A O 1
ATOM 730 N N . GLY A 1 97 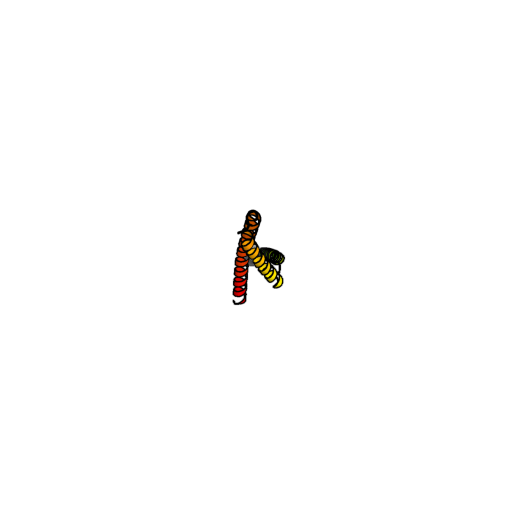? -19.774 -10.947 43.257 1.00 72.38 97 GLY A N 1
ATOM 731 C CA . GLY A 1 97 ? -20.371 -11.300 44.547 1.00 72.38 97 GLY A CA 1
ATOM 732 C C . GLY A 1 97 ? -21.163 -10.145 45.171 1.00 72.38 97 GLY A C 1
ATOM 733 O O . GLY A 1 97 ? -22.264 -10.356 45.686 1.00 72.38 97 GLY A O 1
ATOM 734 N N . LEU A 1 98 ? -20.648 -8.918 45.064 1.00 75.88 98 LEU A N 1
ATOM 735 C CA . LEU A 1 98 ? -21.285 -7.690 45.549 1.00 75.88 98 LEU A CA 1
ATOM 736 C C . LEU A 1 98 ? -22.575 -7.375 44.778 1.00 75.88 98 LEU A C 1
ATOM 738 O O . LEU A 1 98 ? -23.596 -7.052 45.388 1.00 75.88 98 LEU A O 1
ATOM 742 N N . LEU A 1 99 ? -22.565 -7.546 43.454 1.00 77.88 99 LEU A N 1
ATOM 743 C CA . LEU A 1 99 ? -23.750 -7.415 42.599 1.00 77.88 99 LEU A CA 1
ATOM 744 C C . LEU A 1 99 ? -24.831 -8.447 42.941 1.00 77.88 99 LEU A C 1
ATOM 746 O O . LEU A 1 99 ? -26.008 -8.092 43.030 1.00 77.88 99 LEU A O 1
ATOM 750 N N . ILE A 1 100 ? -24.447 -9.703 43.184 1.00 78.38 100 ILE A N 1
ATOM 751 C CA . ILE A 1 100 ? -25.379 -10.769 43.583 1.00 78.38 100 ILE A CA 1
ATOM 752 C C . ILE A 1 100 ? -25.997 -10.463 44.953 1.00 78.38 100 ILE A C 1
ATOM 754 O O . ILE A 1 100 ? -27.212 -10.584 45.129 1.00 78.38 100 ILE A O 1
ATOM 758 N N . GLN A 1 101 ? -25.191 -10.026 45.925 1.00 77.62 101 GLN A N 1
ATOM 759 C CA . GLN A 1 101 ? -25.704 -9.626 47.238 1.00 77.62 101 GLN A CA 1
ATOM 760 C C . GLN A 1 101 ? -26.648 -8.426 47.135 1.00 77.62 101 GLN A C 1
ATOM 762 O O . GLN A 1 101 ? -27.730 -8.452 47.722 1.00 77.62 101 GLN A O 1
ATOM 767 N N . ALA A 1 102 ? -26.292 -7.411 46.345 1.00 80.62 102 ALA A N 1
ATOM 768 C CA . ALA A 1 102 ? -27.152 -6.260 46.099 1.00 80.62 102 ALA A CA 1
ATOM 769 C C . ALA A 1 102 ? -28.484 -6.675 45.451 1.00 80.62 102 ALA A C 1
ATOM 771 O O . ALA A 1 102 ? -29.543 -6.219 45.885 1.00 80.62 102 ALA A O 1
ATOM 772 N N . ALA A 1 103 ? -28.457 -7.588 44.476 1.00 80.31 103 ALA A N 1
ATOM 773 C CA . ALA A 1 103 ? -29.662 -8.123 43.848 1.00 80.31 103 ALA A CA 1
ATOM 774 C C . ALA A 1 103 ? -30.564 -8.860 44.851 1.00 80.31 103 ALA A C 1
ATOM 776 O O . ALA A 1 103 ? -31.774 -8.621 44.868 1.00 80.31 103 ALA A O 1
ATOM 777 N N . ASN A 1 104 ? -29.987 -9.680 45.734 1.00 80.75 104 ASN A N 1
ATOM 778 C CA . ASN A 1 104 ? -30.729 -10.374 46.790 1.00 80.75 104 ASN A CA 1
ATOM 779 C C . ASN A 1 104 ? -31.345 -9.405 47.809 1.00 80.75 104 ASN A C 1
ATOM 781 O O . ASN A 1 104 ? -32.501 -9.574 48.196 1.00 80.75 104 ASN A O 1
ATOM 785 N N . ILE A 1 105 ? -30.608 -8.367 48.216 1.00 81.88 105 ILE A N 1
ATOM 786 C CA . ILE A 1 105 ? -31.108 -7.337 49.140 1.00 81.88 105 ILE A CA 1
ATOM 787 C C . ILE A 1 105 ? -32.256 -6.551 48.498 1.00 81.88 105 ILE A C 1
ATOM 789 O O . ILE A 1 105 ? -33.265 -6.291 49.153 1.00 81.88 105 ILE A O 1
ATOM 793 N N . ILE A 1 106 ? -32.143 -6.205 47.214 1.00 83.38 106 ILE A N 1
ATOM 794 C CA . ILE A 1 106 ? -33.188 -5.478 46.482 1.00 83.38 106 ILE A CA 1
ATOM 795 C C . ILE A 1 106 ? -34.431 -6.352 46.283 1.00 83.38 106 ILE A C 1
ATOM 797 O O . ILE A 1 106 ? -35.547 -5.861 46.451 1.00 83.38 106 ILE A O 1
ATOM 801 N N . GLU A 1 107 ? -34.266 -7.639 45.981 1.00 81.25 107 GLU A N 1
ATOM 802 C CA . GLU A 1 107 ? -35.385 -8.580 45.870 1.00 81.25 107 GLU A CA 1
ATOM 803 C C . GLU A 1 107 ? -36.091 -8.774 47.223 1.00 81.25 107 GLU A C 1
ATOM 805 O O . GLU A 1 107 ? -37.323 -8.768 47.299 1.00 81.25 107 GLU A O 1
ATOM 810 N N . LEU A 1 108 ? -35.329 -8.855 48.316 1.00 82.19 108 LEU A N 1
ATOM 811 C CA . LEU A 1 108 ? -35.878 -8.910 49.669 1.00 82.19 108 LEU A CA 1
ATOM 812 C C . LEU A 1 108 ? -36.619 -7.613 50.039 1.00 82.19 108 LEU A C 1
ATOM 814 O O . LEU A 1 108 ? -37.731 -7.665 50.572 1.00 82.19 108 LEU A O 1
ATOM 818 N N . ALA A 1 109 ? -36.050 -6.449 49.715 1.00 80.25 109 ALA A N 1
ATOM 819 C CA . ALA A 1 109 ? -36.680 -5.145 49.928 1.00 80.25 109 ALA A CA 1
ATOM 820 C C . ALA A 1 109 ? -37.969 -4.997 49.105 1.00 80.25 109 ALA A C 1
ATOM 822 O O . ALA A 1 109 ? -38.984 -4.514 49.605 1.00 80.25 109 ALA A O 1
ATOM 823 N N . ARG A 1 110 ? -37.979 -5.492 47.861 1.00 78.56 110 ARG A N 1
ATOM 824 C CA . ARG A 1 110 ? -39.181 -5.540 47.022 1.00 78.56 110 ARG A CA 1
ATOM 825 C C . ARG A 1 110 ? -40.275 -6.355 47.708 1.00 78.56 110 ARG A C 1
ATOM 827 O O . ARG A 1 110 ? -41.373 -5.842 47.914 1.00 78.56 110 ARG A O 1
A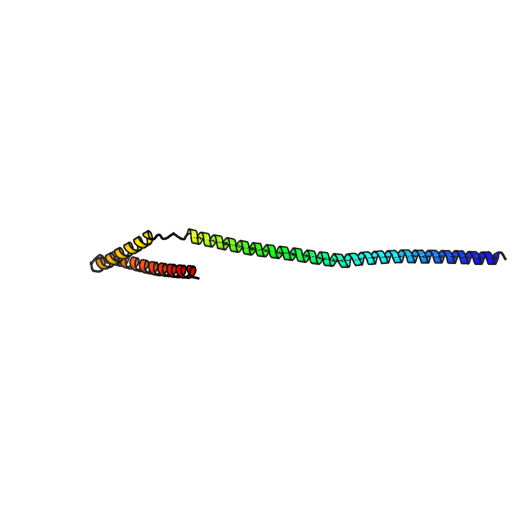TOM 834 N N . ARG A 1 111 ? -39.983 -7.592 48.120 1.00 80.19 111 ARG A N 1
ATOM 835 C CA . ARG A 1 111 ? -40.970 -8.481 48.765 1.00 80.19 111 ARG A CA 1
ATOM 836 C C . ARG A 1 111 ? -41.515 -7.920 50.076 1.00 80.19 111 ARG A C 1
ATOM 838 O O . ARG A 1 111 ? -42.702 -8.069 50.344 1.00 80.19 111 ARG A O 1
ATOM 845 N N . THR A 1 112 ? -40.671 -7.264 50.866 1.00 81.12 112 THR A N 1
ATOM 846 C CA . THR A 1 112 ? -41.060 -6.717 52.175 1.00 81.12 112 THR A CA 1
ATOM 847 C C . THR A 1 112 ? -41.831 -5.403 52.077 1.00 81.12 112 THR A C 1
ATOM 849 O O . THR A 1 112 ? -42.734 -5.182 52.878 1.00 81.12 112 THR A O 1
ATOM 852 N N . TRP A 1 113 ? -41.546 -4.546 51.092 1.00 80.00 113 TRP A N 1
ATOM 853 C CA . TRP A 1 113 ? -42.220 -3.247 50.946 1.00 80.00 113 TRP A CA 1
ATOM 854 C C . TRP A 1 113 ? -43.507 -3.288 50.123 1.00 80.00 113 TRP A C 1
ATOM 856 O O . TRP A 1 113 ? -44.359 -2.425 50.303 1.00 80.00 113 TRP A O 1
ATOM 866 N N . THR A 1 114 ? -43.689 -4.290 49.259 1.00 75.12 114 THR A N 1
ATOM 867 C CA . THR A 1 114 ? -44.921 -4.442 48.461 1.00 75.12 114 THR A CA 1
ATOM 868 C C . THR A 1 114 ? -46.209 -4.539 49.307 1.00 75.12 114 THR A C 1
ATOM 870 O O . THR A 1 114 ? -47.194 -3.907 48.932 1.00 75.12 114 THR A O 1
ATOM 873 N N . PRO A 1 115 ? -46.253 -5.272 50.440 1.00 78.19 115 PRO A N 1
ATOM 874 C CA . PRO A 1 115 ? -47.466 -5.369 51.259 1.00 78.19 115 PRO A CA 1
ATOM 875 C C . PRO A 1 115 ? -47.690 -4.192 52.232 1.00 78.19 115 PRO A C 1
ATOM 877 O O . PRO A 1 115 ? -48.742 -4.134 52.870 1.00 78.19 115 PRO A O 1
ATOM 880 N N . ILE A 1 116 ? -46.740 -3.259 52.383 1.00 78.75 116 ILE A N 1
ATOM 881 C CA . ILE A 1 116 ? -46.816 -2.174 53.377 1.00 78.75 116 ILE A CA 1
ATOM 882 C C . ILE A 1 116 ? -47.450 -0.923 52.750 1.00 78.75 116 ILE A C 1
ATOM 884 O O . ILE A 1 116 ? -46.872 -0.293 51.861 1.00 78.75 116 ILE A O 1
ATOM 888 N N . LYS A 1 117 ? -48.622 -0.507 53.253 1.00 69.19 117 LYS A N 1
ATOM 889 C CA . LYS A 1 117 ? -49.266 0.757 52.847 1.00 69.19 117 LYS A CA 1
ATOM 890 C C . LYS A 1 117 ? -48.350 1.952 53.147 1.00 69.19 117 LYS A C 1
ATOM 892 O O . LYS A 1 117 ? -47.862 2.089 54.265 1.00 69.19 117 LYS A O 1
ATOM 897 N N . GLY A 1 118 ? -48.132 2.815 52.151 1.00 75.06 118 GLY A N 1
ATOM 898 C CA . GLY A 1 118 ? -47.232 3.977 52.238 1.00 75.06 118 GLY A CA 1
ATOM 899 C C . GLY A 1 118 ? -45.785 3.722 51.785 1.00 75.06 118 GLY A C 1
ATOM 900 O O . GLY A 1 118 ? -45.050 4.679 51.552 1.00 75.06 118 GLY A O 1
ATOM 901 N N . ALA A 1 119 ? -45.381 2.463 51.571 1.00 78.88 119 ALA A N 1
ATOM 902 C CA . ALA A 1 119 ? -44.057 2.108 51.040 1.00 78.88 119 ALA A CA 1
ATOM 903 C C . ALA A 1 119 ? -44.020 1.981 49.499 1.00 78.88 119 ALA A C 1
ATOM 905 O O . ALA A 1 119 ? -42.985 1.657 48.911 1.00 78.88 119 ALA A O 1
ATOM 906 N N . GLU A 1 120 ? -45.129 2.290 48.823 1.00 78.19 120 GLU A N 1
ATOM 907 C CA . GLU A 1 120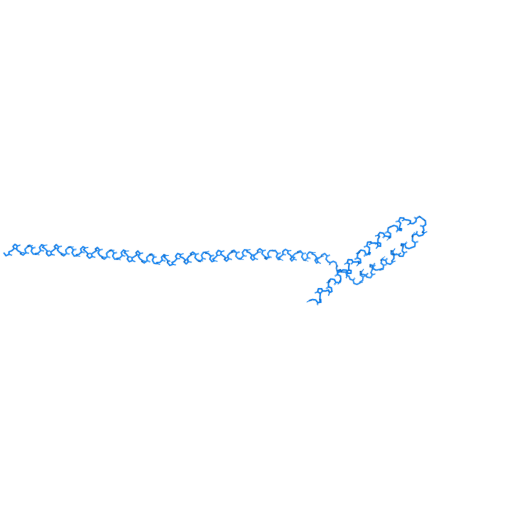 ? -45.317 2.209 47.366 1.00 78.19 120 GLU A CA 1
ATOM 908 C C . GLU A 1 120 ? -44.203 2.879 46.527 1.00 78.19 120 GLU A C 1
ATOM 910 O O . GLU A 1 120 ? -43.765 2.277 45.537 1.00 78.19 120 GLU A O 1
ATOM 915 N N . PRO A 1 121 ? -43.662 4.065 46.891 1.00 77.62 121 PRO A N 1
ATOM 916 C CA . PRO A 1 121 ? -42.586 4.693 46.123 1.00 77.62 121 PRO A CA 1
ATOM 917 C C . PRO A 1 121 ? -41.278 3.897 46.203 1.00 77.62 121 PRO A C 1
ATOM 919 O O . PRO A 1 121 ? -40.531 3.813 45.225 1.00 77.62 121 PRO A O 1
ATOM 922 N N . MET A 1 122 ? -40.997 3.299 47.365 1.00 77.19 122 MET A N 1
ATOM 923 C CA . MET A 1 122 ? -39.795 2.496 47.582 1.00 77.19 122 MET A CA 1
ATOM 924 C C . MET A 1 122 ? -39.927 1.118 46.927 1.00 77.19 122 MET A C 1
ATOM 926 O O . MET A 1 122 ? -38.981 0.664 46.285 1.00 77.19 122 MET A O 1
ATOM 930 N N . ALA A 1 123 ? -41.113 0.503 46.977 1.00 75.31 123 ALA A N 1
ATOM 931 C CA . ALA A 1 123 ? -41.406 -0.745 46.272 1.00 75.31 123 ALA A CA 1
ATOM 932 C C . ALA A 1 123 ? -41.254 -0.600 44.743 1.00 75.31 123 ALA A C 1
ATOM 934 O O . ALA A 1 123 ? -40.653 -1.461 44.088 1.00 75.31 123 ALA A O 1
ATOM 935 N N . ARG A 1 124 ? -41.705 0.526 44.160 1.00 77.75 124 ARG A N 1
ATOM 936 C CA . ARG A 1 124 ? -41.458 0.839 42.739 1.00 77.75 124 ARG A CA 1
ATOM 937 C C . ARG A 1 124 ? -39.972 0.993 42.427 1.00 77.75 124 ARG A C 1
ATOM 939 O O . ARG A 1 124 ? -39.504 0.402 41.457 1.00 77.75 124 ARG A O 1
ATOM 946 N N . LYS A 1 125 ? -39.217 1.741 43.241 1.00 80.50 125 LYS A N 1
ATOM 947 C CA . LYS A 1 125 ? -37.763 1.903 43.047 1.00 80.50 125 LYS A CA 1
ATOM 948 C C . LYS A 1 125 ? -37.021 0.565 43.120 1.00 80.50 125 LYS A C 1
ATOM 950 O O . LYS A 1 125 ? -36.188 0.303 42.257 1.00 80.50 125 LYS A O 1
ATOM 955 N N . ALA A 1 126 ? -37.358 -0.290 44.087 1.00 78.62 126 ALA A N 1
ATOM 956 C CA . ALA A 1 126 ? -36.776 -1.626 44.216 1.00 78.62 126 ALA A CA 1
ATOM 957 C C . ALA A 1 126 ? -37.069 -2.497 42.982 1.00 78.62 126 ALA A C 1
ATOM 959 O O . ALA A 1 126 ? -36.166 -3.130 42.446 1.00 78.62 126 ALA A O 1
ATOM 960 N N . THR A 1 127 ? -38.298 -2.455 42.462 1.00 78.06 127 THR A N 1
ATOM 961 C CA . THR A 1 127 ? -38.685 -3.197 41.247 1.00 78.06 127 THR A CA 1
ATOM 962 C C . THR A 1 127 ? -37.916 -2.727 40.005 1.00 78.06 127 THR A C 1
ATOM 964 O O . THR A 1 127 ? -37.449 -3.549 39.218 1.00 78.06 127 THR A O 1
ATOM 967 N N . VAL A 1 128 ? -37.734 -1.410 39.841 1.00 80.19 128 VAL A N 1
ATOM 968 C CA . VAL A 1 128 ? -36.960 -0.828 38.726 1.00 80.19 128 VAL A CA 1
ATOM 969 C C . VAL A 1 128 ? -35.473 -1.178 38.825 1.00 80.19 128 VAL A C 1
ATOM 971 O O . VAL A 1 128 ? -34.826 -1.440 37.815 1.00 80.19 128 VAL A O 1
ATOM 974 N N . LEU A 1 129 ? -34.906 -1.181 40.033 1.00 79.31 129 LEU A N 1
ATOM 975 C CA . LEU A 1 129 ? -33.514 -1.583 40.239 1.00 79.31 129 LEU A CA 1
ATOM 976 C C . LEU A 1 129 ? -33.313 -3.081 39.989 1.00 79.31 129 LEU A C 1
ATOM 978 O O . LEU A 1 129 ? -32.331 -3.455 39.355 1.00 79.31 129 LEU A O 1
ATOM 982 N N . HIS A 1 130 ? -34.259 -3.917 40.418 1.00 80.81 130 HIS A N 1
ATOM 983 C CA . HIS A 1 130 ? -34.219 -5.358 40.180 1.00 80.81 130 HIS A CA 1
ATOM 984 C C . HIS A 1 130 ? -34.231 -5.694 38.683 1.00 80.81 130 HIS A C 1
ATOM 986 O O . HIS A 1 130 ? -33.350 -6.398 38.206 1.00 80.81 130 HIS A O 1
ATOM 992 N N . THR A 1 131 ? -35.145 -5.097 37.914 1.00 77.25 131 THR A N 1
ATOM 993 C CA . THR A 1 131 ? -35.204 -5.293 36.451 1.00 77.25 131 THR A CA 1
ATOM 994 C C . THR A 1 131 ? -33.934 -4.818 35.744 1.00 77.25 131 THR A C 1
ATOM 996 O O . THR A 1 131 ? -33.446 -5.481 34.831 1.00 77.25 131 THR A O 1
ATOM 999 N N . LYS A 1 132 ? -33.338 -3.699 36.176 1.00 76.69 132 LYS A N 1
ATOM 1000 C CA . LYS A 1 132 ? -32.038 -3.250 35.645 1.00 76.69 132 LYS A CA 1
ATOM 1001 C C . LYS A 1 132 ? -30.912 -4.248 35.941 1.00 76.69 132 LYS A C 1
ATOM 1003 O O . LYS A 1 132 ? -30.065 -4.463 35.076 1.00 76.69 132 LYS A O 1
ATOM 1008 N N . LEU A 1 133 ? -30.910 -4.855 37.127 1.00 80.44 133 LEU A N 1
ATOM 1009 C CA . LEU A 1 133 ? -29.944 -5.886 37.517 1.00 80.44 133 LEU A CA 1
ATOM 1010 C C . LEU A 1 133 ? -30.129 -7.186 36.728 1.00 80.44 133 LEU A C 1
ATOM 1012 O O . LEU A 1 133 ? -29.138 -7.753 36.282 1.00 80.44 133 LEU A O 1
ATOM 1016 N N . GLU A 1 134 ? -31.364 -7.628 36.489 1.00 75.00 134 GLU A N 1
ATOM 1017 C CA . GLU A 1 134 ? -31.640 -8.796 35.638 1.00 75.00 134 GLU A CA 1
ATOM 1018 C C . GLU A 1 134 ? -31.129 -8.588 34.208 1.00 75.00 134 GLU A C 1
ATOM 1020 O O . GLU A 1 134 ? -30.461 -9.459 33.646 1.00 75.00 134 GLU A O 1
ATOM 1025 N N . VAL A 1 135 ? -31.370 -7.403 33.634 1.00 75.00 135 VAL A N 1
ATOM 1026 C CA . VAL A 1 135 ? -30.851 -7.049 32.305 1.00 75.00 135 VAL A CA 1
ATOM 1027 C C . VAL A 1 135 ? -29.321 -7.054 32.302 1.00 75.00 135 VAL A C 1
ATOM 1029 O O . VAL A 1 135 ? -28.721 -7.611 31.382 1.00 75.00 135 VAL A O 1
ATOM 1032 N N . LEU A 1 136 ? -28.677 -6.488 33.325 1.00 75.94 136 LEU A N 1
ATOM 1033 C CA . LEU A 1 136 ? -27.218 -6.503 33.446 1.00 75.94 136 LEU A CA 1
ATOM 1034 C C . LEU A 1 136 ? -26.674 -7.938 33.539 1.00 75.94 136 LEU A C 1
ATOM 1036 O O . LEU A 1 136 ? -25.733 -8.280 32.825 1.00 75.94 136 LEU A O 1
ATOM 1040 N N . ASN A 1 137 ? -27.306 -8.788 34.351 1.00 76.50 137 ASN A N 1
ATOM 1041 C CA . ASN A 1 137 ? -26.924 -10.188 34.518 1.00 76.50 137 ASN A CA 1
ATOM 1042 C C . ASN A 1 137 ? -27.033 -10.965 33.195 1.00 76.50 137 ASN A C 1
ATOM 1044 O O . ASN A 1 137 ? -26.096 -11.652 32.798 1.00 76.50 137 ASN A O 1
ATOM 1048 N N . SER A 1 138 ? -28.130 -10.783 32.450 1.00 73.38 138 SER A N 1
ATOM 1049 C CA . SER A 1 138 ? -28.309 -11.428 31.140 1.00 73.38 138 SER A CA 1
ATOM 1050 C C . SER A 1 138 ? -27.222 -11.035 30.128 1.00 73.38 138 SER A C 1
ATOM 1052 O O . SER A 1 138 ? -26.719 -11.890 29.398 1.00 73.38 138 SER A O 1
ATOM 1054 N N . ARG A 1 139 ? -26.801 -9.761 30.125 1.00 75.06 139 ARG A N 1
ATOM 1055 C CA . ARG A 1 139 ? -25.722 -9.260 29.259 1.00 75.06 139 ARG A CA 1
ATOM 1056 C C . ARG A 1 139 ? -24.363 -9.833 29.652 1.00 75.06 139 ARG A C 1
ATOM 1058 O O . ARG A 1 139 ? -23.614 -10.241 28.771 1.00 75.06 139 ARG A O 1
ATOM 1065 N N . LEU A 1 140 ? -24.064 -9.903 30.949 1.00 75.38 140 LEU A N 1
ATOM 1066 C CA . LEU A 1 140 ? -22.812 -10.471 31.456 1.00 75.38 140 LEU A CA 1
ATOM 1067 C C . LEU A 1 140 ? -22.712 -11.977 31.179 1.00 75.38 140 LEU A C 1
ATOM 1069 O O . LEU A 1 140 ? -21.675 -12.433 30.709 1.00 75.38 140 LEU A O 1
ATOM 1073 N N . CYS A 1 141 ? -23.788 -12.746 31.381 1.00 73.31 141 CYS A N 1
ATOM 1074 C CA . CYS A 1 141 ? -23.819 -14.165 31.010 1.00 73.31 141 CYS A CA 1
ATOM 1075 C C . CYS A 1 141 ? -23.641 -14.374 29.496 1.00 73.31 141 CYS A C 1
ATOM 1077 O O . CYS A 1 141 ? -22.927 -15.289 29.078 1.00 73.31 141 CYS A O 1
ATOM 1079 N N . GLY A 1 142 ? -24.249 -13.517 28.669 1.00 74.00 142 GLY A N 1
ATOM 1080 C CA . GLY A 1 142 ? -24.040 -13.522 27.219 1.00 74.00 142 GLY A CA 1
ATOM 1081 C C . GLY A 1 142 ? -22.578 -13.268 26.838 1.00 74.00 142 GLY A C 1
ATOM 1082 O O . GLY A 1 142 ? -21.992 -14.043 26.089 1.00 74.00 142 GLY A O 1
ATOM 1083 N N . ALA A 1 143 ? -21.955 -12.245 27.425 1.00 70.81 143 ALA A N 1
ATOM 1084 C CA . ALA A 1 143 ? -20.548 -11.927 27.184 1.00 70.81 143 ALA A CA 1
ATOM 1085 C C . ALA A 1 143 ? -19.603 -13.048 27.655 1.00 70.81 143 ALA A C 1
ATOM 1087 O O . ALA A 1 143 ? -18.692 -13.432 26.927 1.00 70.81 143 ALA A O 1
ATOM 1088 N N . ALA A 1 144 ? -19.849 -13.630 28.833 1.00 70.88 144 ALA A N 1
ATOM 1089 C CA . ALA A 1 144 ? -19.037 -14.720 29.374 1.00 70.88 144 ALA A CA 1
ATOM 1090 C C . ALA A 1 144 ? -19.110 -15.992 28.511 1.00 70.88 144 ALA A C 1
ATOM 1092 O O . ALA A 1 144 ? -18.097 -16.647 28.276 1.00 70.88 144 ALA A O 1
ATOM 1093 N N . THR A 1 145 ? -20.297 -16.334 28.001 1.00 74.12 145 THR A N 1
ATOM 1094 C CA . THR A 1 145 ? -20.462 -17.489 27.101 1.00 74.12 145 THR A CA 1
ATOM 1095 C C . THR A 1 145 ? -19.821 -17.266 25.735 1.00 74.12 145 THR A C 1
ATOM 1097 O O . THR A 1 145 ? -19.325 -18.220 25.138 1.00 74.12 145 THR A O 1
ATOM 1100 N N . GLN A 1 146 ? -19.794 -16.026 25.247 1.00 73.50 146 GLN A N 1
ATOM 1101 C CA . GLN A 1 146 ? -19.116 -15.673 24.004 1.00 73.50 146 GLN A CA 1
ATOM 1102 C C . GLN A 1 146 ? -17.588 -15.723 24.156 1.00 73.50 146 GLN A C 1
ATOM 1104 O O . GLN A 1 146 ? -16.933 -16.402 23.370 1.00 73.50 146 GLN A O 1
ATOM 1109 N N . ALA A 1 147 ? -17.043 -15.143 25.230 1.00 69.06 147 ALA A N 1
ATOM 1110 C CA . ALA A 1 147 ? -15.617 -15.223 25.551 1.00 69.06 147 ALA A CA 1
ATOM 1111 C C . ALA A 1 147 ? -15.135 -16.678 25.730 1.00 69.06 147 ALA A C 1
ATOM 1113 O O . ALA A 1 147 ? -14.072 -17.051 25.241 1.00 69.06 147 ALA A O 1
ATOM 1114 N N . ALA A 1 148 ? -15.944 -17.534 26.367 1.00 67.75 148 ALA A N 1
ATOM 1115 C CA . ALA A 1 148 ? -15.625 -18.955 26.517 1.00 67.75 148 ALA A CA 1
ATOM 1116 C C . ALA A 1 148 ? -15.605 -19.721 25.179 1.00 67.75 148 ALA A C 1
ATOM 1118 O O . ALA A 1 148 ? -14.864 -20.690 25.041 1.00 67.75 148 ALA A O 1
ATOM 1119 N N . ARG A 1 149 ? -16.407 -19.304 24.188 1.00 71.00 149 ARG A N 1
ATOM 1120 C CA . ARG A 1 149 ? -16.396 -19.900 22.840 1.00 71.00 149 ARG A CA 1
ATOM 1121 C C . ARG A 1 149 ? -15.190 -19.453 22.025 1.00 71.00 149 ARG A C 1
ATOM 1123 O O . ARG A 1 149 ? -14.618 -20.276 21.325 1.00 71.00 149 ARG A O 1
ATOM 1130 N N . GLU A 1 150 ? -14.799 -18.187 22.142 1.00 68.25 150 GLU A N 1
ATOM 1131 C CA . GLU A 1 150 ? -13.613 -17.636 21.474 1.00 68.25 150 GLU A CA 1
ATOM 1132 C C . GLU A 1 150 ? -12.307 -18.248 22.003 1.00 68.25 150 GLU A C 1
ATOM 1134 O O . GLU A 1 150 ? -11.360 -18.394 21.244 1.00 68.25 150 GLU A O 1
ATOM 1139 N N . GLN A 1 151 ? -12.260 -18.670 23.272 1.00 65.00 151 GLN A N 1
ATOM 1140 C CA . GLN A 1 151 ? -11.105 -19.377 23.847 1.00 65.00 151 GLN A CA 1
ATOM 1141 C C . GLN A 1 151 ? -11.036 -20.875 23.496 1.00 65.00 151 GLN A C 1
ATOM 1143 O O . GLN A 1 151 ? -10.005 -21.503 23.731 1.00 65.00 151 GLN A O 1
ATOM 1148 N N . ALA A 1 152 ? -12.124 -21.463 22.991 1.00 58.09 152 ALA A N 1
ATOM 1149 C CA . ALA A 1 152 ? -12.215 -22.889 22.664 1.00 58.09 152 ALA A CA 1
ATOM 1150 C C . ALA A 1 152 ? -12.070 -23.195 21.159 1.00 58.09 152 ALA A C 1
ATOM 1152 O O . ALA A 1 152 ? -12.046 -24.371 20.789 1.00 58.09 152 ALA A O 1
ATOM 1153 N N . ALA A 1 153 ? -12.017 -22.160 20.314 1.00 51.84 153 ALA A N 1
ATOM 1154 C CA . ALA A 1 153 ? -11.815 -22.234 18.866 1.00 51.84 153 ALA A CA 1
ATOM 1155 C C . ALA A 1 153 ? -10.351 -21.951 18.503 1.00 51.84 153 ALA A C 1
ATOM 1157 O O . ALA A 1 153 ? -9.871 -22.580 17.533 1.00 51.84 153 ALA A O 1
#

Foldseek 3Di:
DVVVVVVVVVVVVVVVVVVVVVVVVVVVVVVVVVVVVVVVVVCVPVVVVVVVVVVVVVVVVVVVVVVVVVVVVVVVVVVVVVVVVVVPDPCDPVNVVVLVVVLVVLVVQLVVQVVDPPSVVVNVVSVVVNVVSVVVVVVVVVVVVVVVVVVVD

pLDDT: mean 81.79, std 10.01, range [51.84, 95.44]